Protein AF-A0A7Y2I3N6-F1 (afdb_monomer_lite)

pLDDT: mean 83.49, std 16.3, range [47.69, 97.25]

Radius of gyration: 10.25 Å; chains: 1; bounding box: 24×19×22 Å

Structure (mmCIF, N/CA/C/O backbone):
data_AF-A0A7Y2I3N6-F1
#
_entry.id   AF-A0A7Y2I3N6-F1
#
loop_
_atom_site.group_PDB
_atom_site.id
_atom_site.type_symbol
_atom_site.label_atom_id
_atom_site.label_alt_id
_atom_site.label_comp_id
_atom_site.label_asym_id
_atom_site.label_entity_id
_atom_site.label_seq_id
_atom_site.pdbx_PDB_ins_code
_atom_site.Cartn_x
_atom_site.Cartn_y
_atom_site.Cartn_z
_atom_site.occupancy
_atom_site.B_iso_or_equiv
_atom_site.auth_seq_id
_atom_site.auth_comp_id
_atom_site.auth_asym_id
_atom_site.auth_atom_id
_atom_site.pdbx_PDB_model_num
ATOM 1 N N . MET A 1 1 ? -11.837 6.011 5.878 1.00 84.88 1 MET A 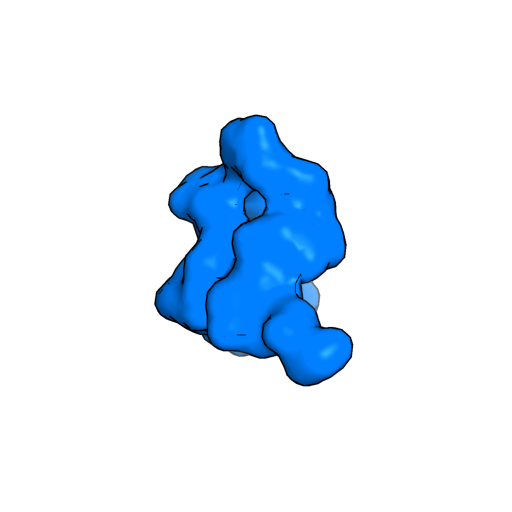N 1
ATOM 2 C CA . MET A 1 1 ? -10.541 6.725 5.954 1.00 84.88 1 MET A CA 1
ATOM 3 C C . MET A 1 1 ? -9.896 6.672 4.577 1.00 84.88 1 MET A C 1
ATOM 5 O O . MET A 1 1 ? -10.164 5.706 3.873 1.00 84.88 1 MET A O 1
ATOM 9 N N . ARG A 1 2 ? -9.135 7.690 4.159 1.00 94.75 2 ARG A N 1
ATOM 10 C CA . ARG A 1 2 ? -8.458 7.693 2.849 1.00 94.75 2 ARG A CA 1
ATOM 11 C C . ARG A 1 2 ? -6.976 7.972 3.033 1.00 94.75 2 ARG A C 1
ATOM 13 O O . ARG A 1 2 ? -6.626 8.891 3.773 1.00 94.75 2 ARG A O 1
ATOM 20 N N . PHE A 1 3 ? -6.142 7.203 2.351 1.00 96.25 3 PHE A N 1
ATOM 21 C CA . PHE A 1 3 ? -4.693 7.342 2.366 1.00 96.25 3 PHE A CA 1
ATOM 22 C C . PHE A 1 3 ? -4.192 7.704 0.975 1.00 96.25 3 PHE A C 1
ATOM 24 O O . PHE A 1 3 ? -4.607 7.115 -0.022 1.00 96.25 3 PHE A O 1
ATOM 31 N N . LEU A 1 4 ? -3.269 8.659 0.920 1.00 96.12 4 LEU A N 1
ATOM 32 C CA . LEU A 1 4 ? -2.536 9.002 -0.290 1.00 96.12 4 LEU A CA 1
ATOM 33 C C . LEU A 1 4 ? -1.076 8.607 -0.093 1.00 96.12 4 LEU A C 1
ATOM 35 O O . LEU A 1 4 ? -0.411 9.114 0.811 1.00 96.12 4 LEU A O 1
ATOM 39 N N . VAL A 1 5 ? -0.582 7.717 -0.945 1.00 94.12 5 VAL A N 1
ATOM 40 C CA . VAL A 1 5 ? 0.816 7.286 -0.961 1.00 94.12 5 VAL A CA 1
ATOM 41 C C . VAL A 1 5 ? 1.472 7.839 -2.214 1.00 94.12 5 VAL A C 1
ATOM 43 O O . VAL A 1 5 ? 1.015 7.586 -3.325 1.00 94.12 5 VAL A O 1
ATOM 46 N N . ILE A 1 6 ? 2.553 8.597 -2.041 1.00 92.56 6 ILE A N 1
ATOM 47 C CA . ILE A 1 6 ? 3.310 9.176 -3.152 1.00 92.56 6 ILE A CA 1
ATOM 48 C C . ILE A 1 6 ? 4.610 8.380 -3.314 1.00 92.56 6 ILE A C 1
ATOM 50 O O . ILE A 1 6 ? 5.501 8.448 -2.471 1.00 92.56 6 ILE A O 1
ATOM 54 N N . GLY A 1 7 ? 4.700 7.624 -4.407 1.00 87.69 7 GLY A N 1
ATOM 55 C CA . GLY A 1 7 ? 5.814 6.752 -4.774 1.00 87.69 7 GLY A CA 1
ATOM 56 C C . GLY A 1 7 ? 5.448 5.263 -4.771 1.00 87.69 7 GLY A C 1
ATOM 57 O O . GLY A 1 7 ? 4.800 4.769 -3.854 1.00 87.69 7 GLY A O 1
ATOM 58 N N . SER A 1 8 ? 5.915 4.529 -5.788 1.00 85.62 8 SER A N 1
ATOM 59 C CA . SER A 1 8 ? 5.731 3.071 -5.945 1.00 85.62 8 SER A CA 1
ATOM 60 C C . SER A 1 8 ? 6.965 2.250 -5.542 1.00 85.62 8 SER A C 1
ATOM 62 O O . SER A 1 8 ? 7.151 1.125 -5.997 1.00 85.62 8 SER A O 1
ATOM 64 N N . GLY A 1 9 ? 7.847 2.821 -4.716 1.00 84.62 9 GLY A N 1
ATOM 65 C CA . GLY A 1 9 ? 8.990 2.098 -4.156 1.00 84.62 9 GLY A CA 1
ATOM 66 C C . GLY A 1 9 ? 8.579 1.112 -3.057 1.00 84.62 9 GLY A C 1
ATOM 67 O O . GLY A 1 9 ? 7.437 1.122 -2.593 1.00 84.62 9 GLY A O 1
ATOM 68 N N . ILE A 1 10 ? 9.535 0.306 -2.582 1.00 86.94 10 ILE A N 1
ATOM 69 C CA . ILE A 1 10 ? 9.284 -0.752 -1.587 1.00 86.94 10 ILE A CA 1
ATOM 70 C C . ILE A 1 10 ? 8.637 -0.225 -0.299 1.00 86.94 10 ILE A C 1
ATOM 72 O O . ILE A 1 10 ? 7.689 -0.818 0.203 1.00 86.94 10 ILE A O 1
ATOM 76 N N . ALA A 1 11 ? 9.076 0.937 0.194 1.00 89.88 11 ALA A N 1
ATOM 77 C CA . ALA A 1 11 ? 8.503 1.551 1.388 1.00 89.88 11 ALA A CA 1
ATOM 78 C C . ALA A 1 11 ? 7.055 2.021 1.163 1.00 89.88 11 ALA A C 1
ATOM 80 O O . ALA A 1 11 ? 6.191 1.776 2.003 1.00 89.88 11 ALA A O 1
ATOM 81 N N . GLY A 1 12 ? 6.783 2.653 0.015 1.00 91.25 12 GLY A N 1
ATOM 82 C CA . GLY A 1 12 ? 5.456 3.168 -0.328 1.00 91.25 12 GLY A CA 1
ATOM 83 C C . GLY A 1 12 ? 4.431 2.048 -0.485 1.00 91.25 12 GLY A C 1
ATOM 84 O O . GLY A 1 12 ? 3.372 2.092 0.137 1.00 91.25 12 GLY A O 1
ATOM 85 N N . LEU A 1 13 ? 4.771 1.001 -1.241 1.00 92.12 13 LEU A N 1
ATOM 86 C CA . LEU A 1 13 ? 3.880 -0.143 -1.448 1.00 92.12 13 LEU A CA 1
ATOM 87 C C . LEU A 1 13 ? 3.694 -0.979 -0.175 1.00 92.12 13 LEU A C 1
ATOM 89 O O . LEU A 1 13 ? 2.579 -1.405 0.116 1.00 92.12 13 LEU A O 1
ATOM 93 N N . SER A 1 14 ? 4.748 -1.170 0.624 1.00 92.88 14 SER A N 1
ATOM 94 C CA . SER A 1 14 ? 4.645 -1.906 1.890 1.00 92.88 14 SER A CA 1
ATOM 95 C C . SER A 1 14 ? 3.741 -1.183 2.894 1.00 92.88 14 SER A C 1
ATOM 97 O O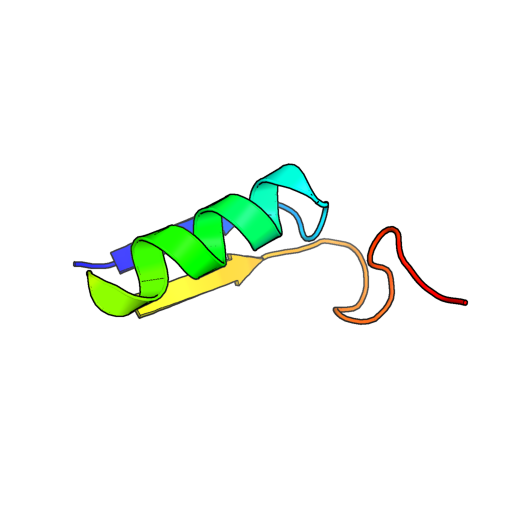 . SER A 1 14 ? 2.925 -1.813 3.566 1.00 92.88 14 SER A O 1
ATOM 99 N N . PHE A 1 15 ? 3.812 0.150 2.950 1.00 94.31 15 PHE A N 1
ATOM 100 C CA . PHE A 1 15 ? 2.867 0.944 3.731 1.00 94.31 15 PHE A CA 1
ATOM 101 C C . PHE A 1 15 ? 1.441 0.864 3.169 1.00 94.31 15 PHE A C 1
ATOM 103 O O . PHE A 1 15 ? 0.516 0.609 3.937 1.00 94.31 15 PHE A O 1
ATOM 110 N N . ALA A 1 16 ? 1.268 1.022 1.850 1.00 94.62 16 ALA A N 1
ATOM 111 C CA . ALA A 1 16 ? -0.036 0.962 1.187 1.00 94.62 16 ALA A CA 1
ATOM 112 C C . ALA A 1 16 ? -0.785 -0.344 1.495 1.00 94.62 16 ALA A C 1
ATOM 114 O O . ALA A 1 16 ? -1.964 -0.306 1.836 1.00 94.62 16 ALA A O 1
ATOM 115 N N . LEU A 1 17 ? -0.086 -1.483 1.455 1.00 94.31 17 LEU A N 1
ATOM 116 C CA . LEU A 1 17 ? -0.659 -2.788 1.790 1.00 94.31 17 LEU A CA 1
ATOM 117 C C . LEU A 1 17 ? -1.111 -2.873 3.252 1.00 94.31 17 LEU A C 1
ATOM 119 O O . LEU A 1 17 ? -2.199 -3.361 3.527 1.00 94.31 17 LEU A O 1
ATOM 123 N N . ARG A 1 18 ? -0.312 -2.363 4.195 1.00 95.31 18 ARG A N 1
ATOM 124 C CA . ARG A 1 18 ? -0.637 -2.422 5.632 1.00 95.31 18 ARG A CA 1
ATOM 125 C C . ARG A 1 18 ? -1.876 -1.617 6.011 1.00 95.31 18 ARG A C 1
ATOM 127 O O . ARG A 1 18 ? -2.507 -1.925 7.015 1.00 95.31 18 ARG A O 1
ATOM 134 N N . VAL A 1 19 ? -2.177 -0.556 5.267 1.00 96.38 19 VAL A N 1
ATOM 135 C CA . VAL A 1 19 ? -3.293 0.349 5.578 1.00 96.38 19 VAL A CA 1
ATOM 136 C C . VAL A 1 19 ? -4.524 0.119 4.700 1.00 96.38 19 VAL A C 1
ATOM 138 O O . VAL A 1 19 ? -5.559 0.726 4.962 1.00 96.38 19 VAL A O 1
ATOM 141 N N . ALA A 1 20 ? -4.439 -0.782 3.715 1.00 95.81 20 ALA A N 1
ATOM 142 C CA . ALA A 1 20 ? -5.541 -1.127 2.818 1.00 95.81 20 ALA A CA 1
ATOM 143 C C . ALA A 1 20 ? -6.758 -1.708 3.559 1.00 95.81 20 ALA A C 1
ATOM 145 O O . ALA A 1 20 ? -7.894 -1.401 3.206 1.00 95.81 20 ALA A O 1
ATOM 146 N N . ASP A 1 21 ? -6.535 -2.461 4.640 1.00 96.31 21 ASP A N 1
ATOM 147 C CA . ASP A 1 21 ? -7.623 -3.004 5.468 1.00 96.31 21 ASP A CA 1
ATOM 148 C C . ASP A 1 21 ? -8.335 -1.924 6.304 1.00 96.31 21 ASP A C 1
ATOM 150 O O . ASP A 1 21 ? -9.442 -2.129 6.800 1.00 96.31 21 ASP A O 1
ATOM 154 N N . LEU A 1 22 ? -7.711 -0.753 6.473 1.00 96.62 22 LEU A N 1
ATOM 155 C CA . LEU A 1 22 ? -8.222 0.353 7.291 1.00 96.62 22 LEU A CA 1
ATOM 156 C C . LEU A 1 22 ? -8.950 1.422 6.460 1.00 96.62 22 LEU A C 1
ATOM 158 O O . LEU A 1 22 ? -9.594 2.321 7.016 1.00 96.62 22 LEU A O 1
ATOM 162 N N . GLY A 1 23 ? -8.835 1.376 5.133 1.00 96.06 23 GLY A N 1
ATOM 163 C CA . GLY A 1 23 ? -9.471 2.339 4.248 1.00 96.06 23 GLY A CA 1
ATOM 164 C C . GLY A 1 23 ? -8.909 2.343 2.834 1.00 96.06 23 GLY A C 1
ATOM 165 O O . GLY A 1 23 ? -7.980 1.621 2.494 1.00 96.06 23 GLY A O 1
ATOM 166 N N . GLU A 1 24 ? -9.480 3.207 2.003 1.00 97.25 24 GLU A N 1
ATOM 167 C CA . GLU A 1 24 ? -9.096 3.330 0.600 1.00 97.25 24 GLU A CA 1
ATOM 168 C C . GLU A 1 24 ? -7.699 3.950 0.469 1.00 97.25 24 GLU A C 1
ATOM 170 O O . GLU A 1 24 ? -7.398 4.975 1.094 1.00 97.25 24 GLU A O 1
ATOM 175 N N . VAL A 1 25 ? -6.855 3.340 -0.364 1.00 97.06 25 VAL A N 1
ATOM 176 C CA . VAL A 1 25 ? -5.482 3.783 -0.609 1.00 97.06 25 VAL A CA 1
ATOM 177 C C . VAL A 1 25 ? -5.320 4.151 -2.073 1.00 97.06 25 VAL A C 1
ATOM 179 O O . VAL A 1 25 ? -5.510 3.322 -2.959 1.00 97.06 25 VAL A O 1
ATOM 182 N N . VAL A 1 26 ? -4.909 5.390 -2.321 1.00 96.06 26 VAL A N 1
ATOM 183 C CA . VAL A 1 26 ? -4.535 5.870 -3.651 1.00 96.06 26 VAL A CA 1
ATOM 184 C C . VAL A 1 26 ? -3.017 5.978 -3.708 1.00 96.06 26 VAL A C 1
ATOM 186 O O . VAL A 1 26 ? -2.411 6.702 -2.916 1.00 96.06 26 VAL A O 1
ATOM 189 N N . VAL A 1 27 ? -2.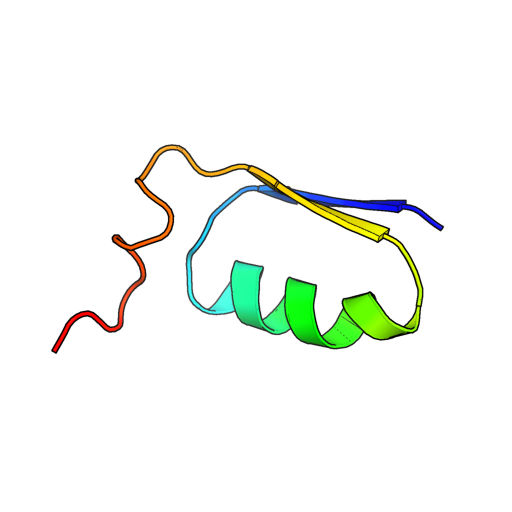395 5.265 -4.647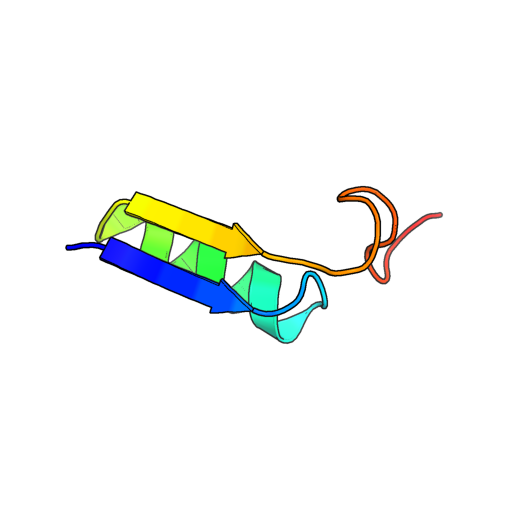 1.00 93.00 27 VAL A N 1
ATOM 190 C CA . VAL A 1 27 ? -0.948 5.327 -4.890 1.00 93.00 27 VAL A CA 1
ATOM 191 C C . VAL A 1 27 ? -0.685 6.175 -6.129 1.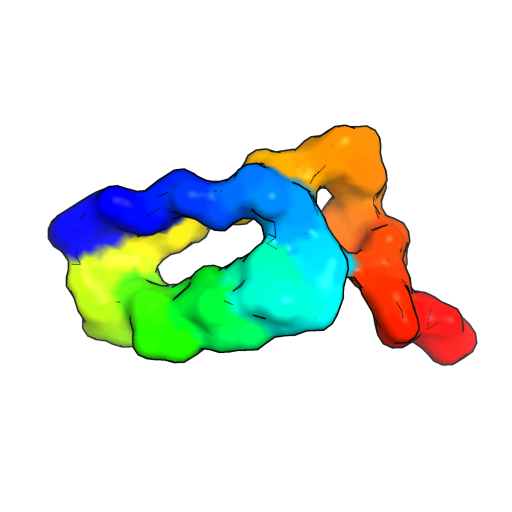00 93.00 27 VAL A C 1
ATOM 193 O O . VAL A 1 27 ? -1.159 5.860 -7.218 1.00 93.00 27 VAL A O 1
ATOM 196 N N . VAL A 1 28 ? 0.098 7.239 -5.973 1.00 92.25 28 VAL A N 1
ATOM 197 C CA . VAL A 1 28 ? 0.533 8.116 -7.065 1.00 92.25 28 VAL A CA 1
ATOM 198 C C . VAL A 1 28 ? 2.027 7.934 -7.262 1.00 92.25 28 VAL A C 1
ATOM 200 O O . VAL A 1 28 ? 2.811 8.136 -6.341 1.00 92.25 28 VAL A O 1
ATOM 203 N N . THR A 1 29 ? 2.453 7.573 -8.465 1.00 88.19 29 THR A N 1
ATOM 204 C CA . THR A 1 29 ? 3.871 7.413 -8.796 1.00 88.19 29 THR A CA 1
ATOM 205 C C . THR A 1 29 ? 4.183 8.050 -10.142 1.00 88.19 29 THR A C 1
ATOM 207 O O . THR A 1 29 ? 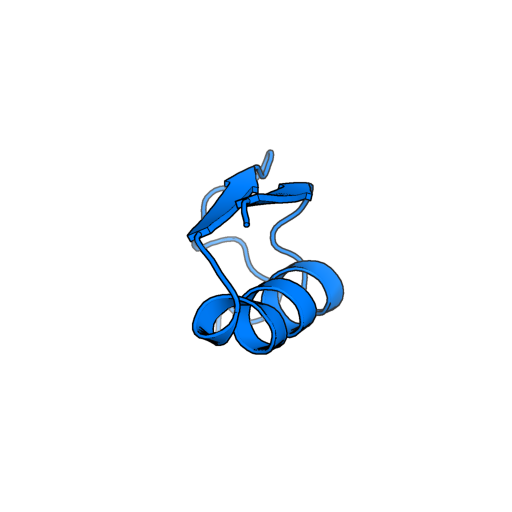3.330 8.132 -11.022 1.00 88.19 29 THR A O 1
ATOM 210 N N . LYS A 1 30 ? 5.416 8.541 -10.290 1.00 80.81 30 LYS A N 1
ATOM 211 C CA . LYS A 1 30 ? 5.926 9.098 -11.551 1.00 80.81 30 LYS A CA 1
ATOM 212 C C . LYS A 1 30 ? 6.286 8.000 -12.561 1.00 80.81 30 LYS A C 1
ATOM 214 O O . LYS A 1 30 ? 6.336 8.253 -13.760 1.00 80.81 30 LYS A O 1
ATOM 219 N N . LYS A 1 31 ? 6.586 6.805 -12.062 1.00 67.81 31 LYS A N 1
ATOM 220 C CA . LYS A 1 31 ? 7.006 5.630 -12.824 1.00 67.81 31 LYS A CA 1
ATOM 221 C C . LYS A 1 31 ? 5.791 4.719 -13.047 1.00 67.81 31 LYS A C 1
ATOM 223 O O . LYS A 1 31 ? 4.876 4.747 -12.232 1.00 67.81 31 LYS A O 1
ATOM 228 N N . GLY A 1 32 ? 5.736 3.938 -14.129 1.00 65.19 32 GLY A N 1
ATOM 229 C CA . GLY A 1 32 ? 4.619 2.998 -14.334 1.00 65.19 32 GLY A CA 1
ATOM 230 C C . GLY A 1 32 ? 4.493 2.029 -13.149 1.00 65.19 32 GLY A C 1
ATOM 231 O O . GLY A 1 32 ? 5.494 1.733 -12.506 1.00 65.19 32 GLY A O 1
ATOM 232 N N . ILE A 1 33 ? 3.293 1.519 -12.840 1.00 58.31 33 ILE A N 1
ATOM 233 C CA . ILE A 1 33 ? 3.078 0.581 -11.709 1.00 58.31 33 ILE A CA 1
ATOM 234 C C . ILE A 1 33 ? 4.058 -0.613 -11.737 1.00 58.31 33 ILE A C 1
ATOM 236 O O . ILE A 1 33 ? 4.477 -1.089 -10.686 1.00 58.31 33 ILE A O 1
ATOM 240 N N . ALA A 1 34 ? 4.460 -1.046 -12.939 1.00 58.12 34 ALA A N 1
ATOM 241 C CA . ALA A 1 34 ? 5.403 -2.139 -13.186 1.00 58.12 34 ALA A CA 1
ATOM 242 C C . ALA A 1 34 ? 6.884 -1.778 -12.956 1.00 58.12 34 ALA A C 1
ATOM 244 O O . ALA A 1 34 ? 7.742 -2.648 -12.919 1.00 58.12 34 ALA A O 1
ATOM 245 N N . ASP A 1 35 ? 7.199 -0.502 -12.769 1.00 58.56 35 ASP A N 1
ATOM 246 C CA . ASP A 1 35 ? 8.558 0.024 -12.621 1.00 58.56 35 ASP A CA 1
ATOM 247 C C . ASP A 1 35 ? 8.980 0.060 -11.127 1.00 58.56 35 ASP A C 1
ATOM 249 O O . ASP A 1 35 ? 9.703 0.942 -10.649 1.00 58.56 35 ASP A O 1
ATOM 253 N N . SER A 1 36 ? 8.430 -0.899 -10.377 1.00 55.38 36 SER A N 1
ATOM 254 C CA . SER A 1 36 ? 8.724 -1.239 -8.986 1.00 55.38 36 SER A CA 1
ATOM 255 C C . SER A 1 36 ? 10.100 -1.909 -8.892 1.00 55.38 36 SER A C 1
ATOM 257 O O . SER A 1 36 ? 10.564 -2.531 -9.843 1.00 55.38 36 SER A O 1
ATOM 259 N N . ALA A 1 37 ? 10.764 -1.817 -7.737 1.00 54.41 37 ALA A N 1
ATOM 260 C CA . ALA A 1 37 ? 12.128 -2.313 -7.501 1.00 54.41 37 ALA A CA 1
ATOM 261 C C . ALA A 1 37 ? 12.283 -3.856 -7.536 1.00 54.41 37 ALA A C 1
ATOM 263 O O . ALA A 1 37 ? 13.249 -4.398 -7.004 1.00 54.41 37 ALA A O 1
ATOM 264 N N . THR A 1 38 ? 11.335 -4.578 -8.130 1.00 50.00 38 THR A N 1
ATOM 265 C CA . THR A 1 38 ? 11.359 -6.035 -8.296 1.00 50.00 38 THR A CA 1
ATOM 266 C C . THR A 1 38 ? 10.751 -6.389 -9.649 1.00 50.00 38 THR A C 1
ATOM 268 O O . THR A 1 38 ? 9.672 -6.965 -9.734 1.00 50.00 38 THR A O 1
ATOM 271 N N . ASN A 1 39 ? 11.430 -5.981 -10.718 1.00 49.91 39 ASN A N 1
ATOM 272 C CA . ASN A 1 39 ? 11.226 -6.559 -12.039 1.00 49.91 39 ASN A CA 1
ATOM 273 C C . ASN A 1 39 ? 12.361 -7.580 -12.225 1.00 49.91 39 ASN A C 1
ATOM 275 O O . ASN A 1 39 ? 13.523 -7.173 -12.279 1.00 49.91 39 ASN A O 1
ATOM 279 N N . LEU A 1 40 ? 12.036 -8.876 -12.158 1.00 47.69 40 LEU A N 1
ATOM 280 C CA . LEU A 1 40 ? 12.964 -9.975 -12.464 1.00 47.69 40 LEU A CA 1
ATOM 281 C C . LEU A 1 40 ? 13.100 -10.139 -13.979 1.00 47.69 40 LEU A C 1
ATOM 283 O O . LEU A 1 40 ? 12.063 -10.003 -14.666 1.00 47.69 40 LEU A O 1
#

Sequence (40 aa):
MRFLVIGSGIAGLSFALRVADLGEVVVVTKKGIADSATNL

Secondary structure (DSSP, 8-state):
-EEEEE--SHHHHHHHHHHHTTSEEEEE-SS-TT-SS---

Foldseek 3Di:
DEEEFEALEPVRVVVQVVCVVVDHYDYHYPDPNQPYPDDD